Protein AF-A0A537L3A5-F1 (afdb_monomer)

Structure (mmCIF, N/CA/C/O backbone):
data_AF-A0A537L3A5-F1
#
_entry.id   AF-A0A537L3A5-F1
#
loop_
_atom_site.group_PDB
_atom_site.id
_atom_site.type_symbol
_atom_site.label_atom_id
_atom_site.label_alt_id
_atom_site.label_comp_id
_atom_site.label_asym_id
_atom_site.label_entity_id
_atom_site.label_seq_id
_atom_site.pdbx_PDB_ins_code
_atom_site.Cartn_x
_atom_site.Cartn_y
_atom_site.Cartn_z
_atom_site.occupancy
_atom_site.B_iso_or_equiv
_atom_site.auth_seq_id
_atom_site.auth_comp_id
_atom_site.auth_asym_id
_atom_site.auth_atom_id
_atom_site.pdbx_PDB_model_num
ATOM 1 N N . MET A 1 1 ? 55.744 -15.588 -64.675 1.00 42.81 1 MET A N 1
ATOM 2 C CA . MET A 1 1 ? 54.981 -14.324 -64.571 1.00 42.81 1 MET A CA 1
ATOM 3 C C . MET A 1 1 ? 53.796 -14.555 -63.637 1.00 42.81 1 MET A C 1
ATOM 5 O O . MET A 1 1 ? 52.710 -14.859 -64.099 1.00 42.81 1 MET A O 1
ATOM 9 N N . LEU A 1 2 ? 54.021 -14.533 -62.321 1.00 46.97 2 LEU A N 1
ATOM 10 C CA . LEU A 1 2 ? 53.017 -14.913 -61.315 1.00 46.97 2 LEU A CA 1
ATOM 11 C C . LEU A 1 2 ? 53.103 -13.948 -60.125 1.00 46.97 2 LEU A C 1
ATOM 13 O O . LEU A 1 2 ? 53.495 -14.319 -59.028 1.00 46.97 2 LEU A O 1
ATOM 17 N N . SER A 1 3 ? 52.861 -12.659 -60.357 1.00 48.94 3 SE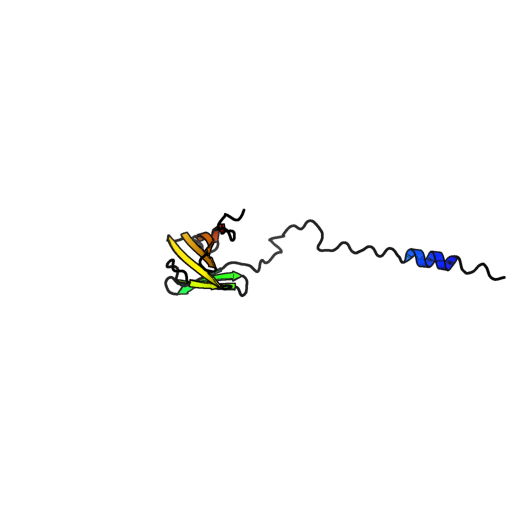R A N 1
ATOM 18 C CA . SER A 1 3 ? 53.033 -11.670 -59.282 1.00 48.94 3 SER A CA 1
ATOM 19 C C . SER A 1 3 ? 52.358 -10.327 -59.553 1.00 48.94 3 SER A C 1
ATOM 21 O O . SER A 1 3 ? 52.953 -9.298 -59.273 1.00 48.94 3 SER A O 1
ATOM 23 N N . ARG A 1 4 ? 51.137 -10.281 -60.112 1.00 55.75 4 ARG A N 1
ATOM 24 C CA . ARG A 1 4 ? 50.394 -9.000 -60.247 1.00 55.75 4 ARG A CA 1
ATOM 25 C C . ARG A 1 4 ? 48.866 -9.072 -60.094 1.00 55.75 4 ARG A C 1
ATOM 27 O O . ARG A 1 4 ? 48.186 -8.145 -60.507 1.00 55.75 4 ARG A O 1
ATOM 34 N N . ILE A 1 5 ? 48.306 -10.131 -59.499 1.00 52.88 5 ILE A N 1
ATOM 35 C CA . ILE A 1 5 ? 46.835 -10.262 -59.334 1.00 52.88 5 ILE A CA 1
ATOM 36 C C . ILE A 1 5 ? 46.391 -10.300 -57.857 1.00 52.88 5 ILE A C 1
ATOM 38 O O . ILE A 1 5 ? 45.214 -10.137 -57.562 1.00 52.88 5 ILE A O 1
ATOM 42 N N . PHE A 1 6 ? 47.311 -10.401 -56.894 1.00 47.88 6 PHE A N 1
ATOM 43 C CA . PHE A 1 6 ? 46.941 -10.515 -55.473 1.00 47.88 6 PHE A CA 1
ATOM 44 C C . PHE A 1 6 ? 46.730 -9.181 -54.733 1.00 47.88 6 PHE A C 1
ATOM 46 O O . PHE A 1 6 ? 46.250 -9.189 -53.604 1.00 47.88 6 PHE A O 1
ATOM 53 N N . GLN A 1 7 ? 47.040 -8.031 -55.340 1.00 50.28 7 GLN A N 1
ATOM 54 C CA . GLN A 1 7 ? 46.938 -6.731 -54.660 1.00 50.28 7 GLN A CA 1
ATOM 55 C C . GLN A 1 7 ? 45.552 -6.053 -54.639 1.00 50.28 7 GLN A C 1
ATOM 57 O O . GLN A 1 7 ? 45.287 -5.386 -53.641 1.00 50.28 7 GLN A O 1
ATOM 62 N N . PRO A 1 8 ? 44.630 -6.201 -55.615 1.00 48.84 8 PRO A N 1
ATOM 63 C CA . PRO A 1 8 ? 43.317 -5.567 -55.483 1.00 48.84 8 PRO A CA 1
ATOM 64 C C . PRO A 1 8 ? 42.388 -6.320 -54.513 1.00 48.84 8 PRO A C 1
ATOM 66 O O . PRO A 1 8 ? 41.486 -5.711 -53.944 1.00 48.84 8 PRO A O 1
ATOM 69 N N . LEU A 1 9 ? 42.621 -7.618 -54.265 1.00 49.62 9 LEU A N 1
ATOM 70 C CA . LEU A 1 9 ? 41.760 -8.423 -53.388 1.00 49.62 9 LEU A CA 1
ATOM 71 C C . LEU A 1 9 ? 41.961 -8.094 -51.897 1.00 49.62 9 LEU A C 1
ATOM 73 O O . LEU A 1 9 ? 41.012 -8.123 -51.119 1.00 49.62 9 LEU A O 1
ATOM 77 N N . LEU A 1 10 ? 43.181 -7.715 -51.504 1.00 48.78 10 LEU A N 1
ATOM 78 C CA . LEU A 1 10 ? 43.501 -7.381 -50.112 1.00 48.78 10 LEU A CA 1
ATOM 79 C C . LEU A 1 10 ? 42.911 -6.027 -49.678 1.00 48.78 10 LEU A C 1
ATOM 81 O O . LEU A 1 10 ? 42.598 -5.841 -48.506 1.00 48.78 10 LEU A O 1
ATOM 85 N N . VAL A 1 11 ? 42.696 -5.108 -50.627 1.00 53.22 11 VAL A N 1
ATOM 86 C CA . VAL A 1 11 ? 42.043 -3.814 -50.366 1.00 53.22 11 VAL A CA 1
ATOM 87 C C . VAL A 1 11 ? 40.519 -3.966 -50.296 1.00 53.22 11 VAL A C 1
ATOM 89 O O . VAL A 1 11 ? 39.882 -3.315 -49.473 1.00 53.22 11 VAL A O 1
ATOM 92 N N . ALA A 1 12 ? 39.929 -4.876 -51.080 1.00 50.81 12 ALA A N 1
ATOM 93 C CA . ALA A 1 12 ? 38.488 -5.137 -51.043 1.00 50.81 12 ALA A CA 1
ATOM 94 C C . ALA A 1 12 ? 38.024 -5.800 -49.728 1.00 50.81 12 ALA A C 1
ATOM 96 O O . ALA A 1 12 ? 36.933 -5.499 -49.247 1.00 50.81 12 ALA A O 1
ATOM 97 N N . CYS A 1 13 ? 38.853 -6.639 -49.094 1.00 51.16 13 CYS A N 1
ATOM 98 C CA . CYS A 1 13 ? 38.513 -7.263 -47.808 1.00 51.16 13 CYS A CA 1
ATOM 99 C C . CYS A 1 13 ? 38.641 -6.320 -46.596 1.00 51.16 13 CYS A C 1
ATOM 101 O O . CYS A 1 13 ? 38.034 -6.588 -45.562 1.00 51.16 13 CYS A O 1
ATOM 103 N N . LEU A 1 14 ? 39.385 -5.212 -46.699 1.00 48.44 14 LEU A N 1
ATOM 104 C CA . LEU A 1 14 ? 39.587 -4.294 -45.569 1.00 48.44 14 LEU A CA 1
ATOM 105 C C . LEU A 1 14 ? 38.413 -3.322 -45.343 1.00 48.44 14 LEU A C 1
ATOM 107 O O . LEU A 1 14 ? 38.322 -2.708 -44.284 1.00 48.44 14 LEU A O 1
ATOM 111 N N . VAL A 1 15 ? 37.495 -3.193 -46.308 1.00 52.00 15 VAL A N 1
ATOM 112 C CA . VAL A 1 15 ? 36.344 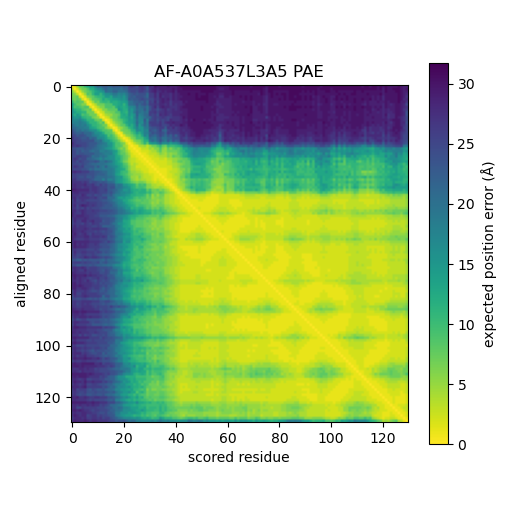-2.271 -46.222 1.00 52.00 15 VAL A CA 1
ATOM 113 C C . VAL A 1 15 ? 35.104 -2.935 -45.600 1.00 52.00 15 VAL A C 1
ATOM 115 O O . VAL A 1 15 ? 34.188 -2.245 -45.164 1.00 52.00 15 VAL A O 1
ATOM 118 N N . ALA A 1 16 ? 35.079 -4.264 -45.461 1.00 52.94 16 ALA A N 1
ATOM 119 C CA . ALA A 1 16 ? 33.942 -4.995 -44.886 1.00 52.94 16 ALA A CA 1
ATOM 120 C C . ALA A 1 16 ? 33.915 -5.027 -43.337 1.00 52.94 16 ALA A C 1
ATOM 122 O O . ALA A 1 16 ? 33.020 -5.631 -42.749 1.00 52.94 16 ALA A O 1
ATOM 123 N N . GLY A 1 17 ? 34.890 -4.407 -42.660 1.00 54.34 17 GLY A N 1
ATOM 124 C CA . GLY A 1 17 ? 35.107 -4.568 -41.215 1.00 54.34 17 GLY A CA 1
ATOM 125 C C . GLY A 1 17 ? 34.463 -3.527 -40.295 1.00 54.34 17 GLY A C 1
ATOM 126 O O . GLY A 1 17 ? 34.474 -3.719 -39.083 1.00 54.34 17 GLY A O 1
ATOM 127 N N . THR A 1 18 ? 33.887 -2.437 -40.807 1.00 55.28 18 THR A N 1
ATOM 128 C CA . THR A 1 18 ? 33.235 -1.418 -39.963 1.00 55.28 18 THR A CA 1
ATOM 129 C C . THR A 1 18 ? 31.729 -1.636 -39.901 1.00 55.28 18 THR A C 1
ATOM 131 O O . THR A 1 18 ? 30.927 -0.755 -40.208 1.00 55.28 18 THR A O 1
ATOM 134 N N . SER A 1 19 ? 31.325 -2.821 -39.441 1.00 56.03 19 SER A N 1
ATOM 135 C CA . SER A 1 19 ? 29.996 -2.959 -38.847 1.00 56.03 19 SER A CA 1
ATOM 136 C C . SER A 1 19 ? 29.989 -2.064 -37.610 1.00 56.03 19 SER A C 1
ATOM 138 O O . SER A 1 19 ? 30.495 -2.450 -36.559 1.00 56.03 19 SER A O 1
ATOM 140 N N . ARG A 1 20 ? 29.515 -0.819 -37.748 1.00 59.28 20 ARG A N 1
ATOM 141 C CA . ARG A 1 20 ? 29.219 0.027 -36.591 1.00 59.28 20 ARG A CA 1
ATOM 142 C C . ARG A 1 20 ? 28.250 -0.795 -35.753 1.00 59.28 20 ARG A C 1
ATOM 144 O O . ARG A 1 20 ? 27.180 -1.138 -36.255 1.00 59.28 20 ARG A O 1
ATOM 151 N N . ALA A 1 21 ? 28.649 -1.174 -34.539 1.00 60.66 21 ALA A N 1
ATOM 152 C CA . ALA A 1 21 ? 27.692 -1.670 -33.565 1.00 60.66 21 ALA A CA 1
ATOM 153 C C . ALA A 1 21 ? 26.553 -0.649 -33.561 1.00 60.66 21 ALA A C 1
ATOM 155 O O . ALA A 1 21 ? 26.816 0.546 -33.411 1.00 60.66 21 ALA A O 1
ATOM 156 N N . ALA A 1 22 ? 25.335 -1.087 -33.879 1.00 61.19 22 ALA A N 1
ATOM 157 C CA . ALA A 1 22 ? 24.185 -0.218 -33.735 1.00 61.19 22 ALA A CA 1
ATOM 158 C C . ALA A 1 22 ? 24.216 0.269 -32.285 1.00 61.19 22 ALA A C 1
ATOM 160 O O . ALA A 1 22 ? 24.297 -0.567 -31.383 1.00 61.19 22 ALA A O 1
ATOM 161 N N . ASP A 1 23 ? 24.253 1.588 -32.079 1.00 72.31 23 ASP A N 1
ATOM 162 C CA . ASP A 1 23 ? 24.119 2.154 -30.742 1.00 72.31 23 ASP A CA 1
ATOM 163 C C . ASP A 1 23 ? 22.868 1.512 -30.136 1.00 72.31 23 ASP A C 1
ATOM 165 O O . ASP A 1 23 ? 21.794 1.576 -30.742 1.00 72.31 23 ASP A O 1
ATOM 169 N N . ASP A 1 24 ? 23.036 0.784 -29.028 1.00 79.12 24 ASP A N 1
ATOM 170 C CA . ASP A 1 24 ? 21.947 0.033 -28.412 1.00 79.12 24 ASP A CA 1
ATOM 171 C C . ASP A 1 24 ? 20.789 1.014 -28.177 1.00 79.12 24 ASP A C 1
ATOM 173 O O . ASP A 1 24 ? 20.962 1.991 -27.439 1.00 79.12 24 ASP A O 1
ATOM 177 N N . PRO A 1 25 ? 19.616 0.798 -28.804 1.00 79.25 25 PRO A N 1
ATOM 178 C CA . PRO A 1 25 ? 18.510 1.736 -28.735 1.00 79.25 25 PRO A CA 1
ATOM 179 C C . PRO A 1 25 ? 17.893 1.821 -27.338 1.00 79.25 25 PRO A C 1
ATOM 181 O O . PRO A 1 25 ? 16.906 2.527 -27.191 1.00 79.25 25 PRO A O 1
ATOM 184 N N . PHE A 1 26 ? 18.430 1.123 -26.333 1.00 84.81 26 PHE A N 1
ATOM 185 C CA . PHE A 1 26 ? 18.083 1.252 -24.920 1.00 84.81 26 PHE A CA 1
ATOM 186 C C . PHE A 1 26 ? 19.149 2.003 -24.100 1.00 84.81 26 PHE A C 1
ATOM 188 O O . PHE A 1 26 ? 18.871 2.419 -22.972 1.00 84.81 26 PHE A O 1
ATOM 195 N N . VAL A 1 27 ? 20.337 2.265 -24.655 1.00 84.12 27 VAL A N 1
ATOM 196 C CA . VAL A 1 27 ? 21.427 2.984 -23.979 1.00 84.12 27 VAL A CA 1
ATOM 197 C C . VAL A 1 27 ? 21.331 4.484 -24.268 1.00 84.12 27 VAL A C 1
ATOM 199 O O . VAL A 1 27 ? 21.587 4.951 -25.374 1.00 84.12 27 VAL A O 1
ATOM 202 N N . GLY A 1 28 ? 20.973 5.276 -23.253 1.00 86.44 28 GLY A N 1
ATOM 203 C CA . GLY A 1 28 ? 20.883 6.729 -23.388 1.00 86.44 28 GLY A CA 1
ATOM 204 C C . GLY A 1 28 ? 20.101 7.416 -22.272 1.00 86.44 28 GLY A C 1
ATOM 205 O O . GLY A 1 28 ? 19.738 6.813 -21.263 1.00 86.44 28 GLY A O 1
ATOM 206 N N . LYS A 1 29 ? 19.842 8.716 -22.453 1.00 89.38 29 LYS A N 1
ATOM 207 C CA . LYS A 1 29 ? 18.980 9.495 -21.556 1.00 89.38 29 LYS A CA 1
ATOM 208 C C . LYS A 1 29 ? 17.536 9.394 -22.028 1.00 89.38 29 LYS A C 1
ATOM 210 O O . LYS A 1 29 ? 17.179 9.963 -23.057 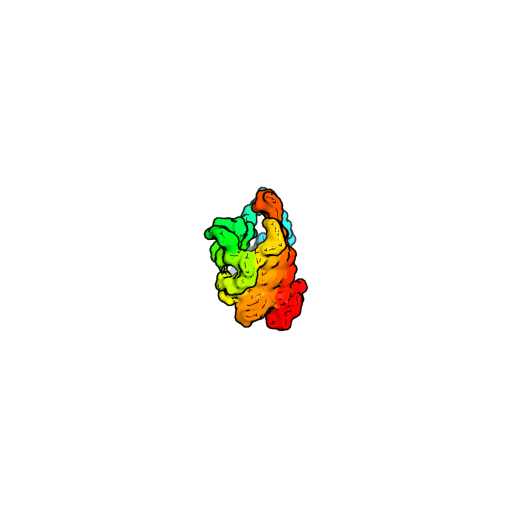1.00 89.38 29 LYS A O 1
ATOM 215 N N . TRP A 1 30 ? 16.707 8.726 -21.240 1.00 88.38 30 TRP A N 1
ATOM 216 C CA . TRP A 1 30 ? 15.278 8.591 -21.499 1.00 88.38 30 TRP A CA 1
ATOM 217 C C . TRP A 1 30 ? 14.484 9.591 -20.671 1.00 88.38 30 TRP A C 1
ATOM 219 O O . TRP A 1 30 ? 14.774 9.820 -19.498 1.00 88.38 30 TRP A O 1
ATOM 229 N N . LYS A 1 31 ? 13.455 10.176 -21.283 1.00 89.81 31 LYS A N 1
ATOM 230 C CA . LYS A 1 31 ? 12.460 10.985 -20.5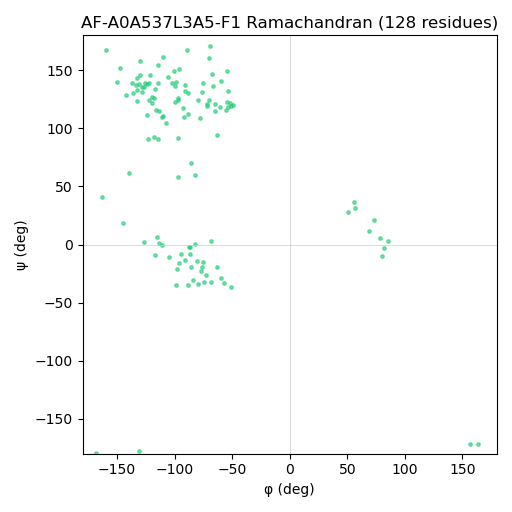83 1.00 89.81 31 LYS A CA 1
ATOM 231 C C . LYS A 1 31 ? 11.087 10.386 -20.836 1.00 89.81 31 LYS A C 1
ATOM 233 O O . LYS A 1 31 ? 10.689 10.232 -21.989 1.00 89.81 31 LYS A O 1
ATOM 238 N N . VAL A 1 32 ? 10.365 10.071 -19.762 1.00 89.69 32 VAL A N 1
ATOM 239 C CA . VAL A 1 32 ? 8.980 9.600 -19.858 1.00 89.69 32 VAL A CA 1
ATOM 240 C C . VAL A 1 32 ? 8.124 10.669 -20.540 1.00 89.69 32 VAL A C 1
ATOM 242 O O . VAL A 1 32 ? 8.303 11.867 -20.300 1.00 89.69 32 VAL A O 1
ATOM 245 N N . ASN A 1 33 ? 7.196 10.238 -21.392 1.00 92.31 33 ASN A N 1
ATOM 246 C CA . ASN A 1 33 ? 6.219 11.117 -22.020 1.00 92.31 33 ASN A CA 1
ATOM 247 C C . ASN A 1 33 ? 4.815 10.754 -21.520 1.00 92.31 33 ASN A C 1
ATOM 249 O O . ASN A 1 33 ? 4.162 9.919 -22.143 1.00 92.31 33 ASN A O 1
ATOM 253 N N . PRO A 1 34 ? 4.326 11.383 -20.434 1.00 87.62 34 PRO A N 1
ATOM 254 C CA . PRO A 1 34 ? 3.062 10.999 -19.811 1.00 87.62 34 PRO A CA 1
ATOM 255 C C . PRO A 1 34 ? 1.861 11.034 -20.760 1.00 87.62 34 PRO A C 1
ATOM 257 O O . PRO A 1 34 ? 0.984 10.192 -20.644 1.00 87.62 34 PRO A O 1
ATOM 260 N N . SER A 1 35 ? 1.828 11.948 -21.740 1.00 92.44 35 SER A N 1
ATOM 261 C CA . SER A 1 35 ? 0.710 12.037 -22.693 1.00 92.44 35 SER A CA 1
ATOM 262 C C . SER A 1 35 ? 0.715 10.937 -23.759 1.00 92.44 35 SER A C 1
ATOM 264 O O . SER A 1 35 ? -0.291 10.739 -24.435 1.00 92.44 35 SER A O 1
ATOM 266 N N . LYS A 1 36 ? 1.838 10.225 -23.919 1.00 92.06 36 LYS A N 1
ATOM 267 C CA . LYS A 1 36 ? 1.988 9.072 -24.823 1.00 92.06 36 LYS A CA 1
ATOM 268 C C . LYS A 1 36 ? 2.224 7.755 -24.080 1.00 92.06 36 LYS A C 1
ATOM 270 O O . LYS A 1 36 ? 2.404 6.722 -24.719 1.00 92.06 36 LYS A O 1
ATOM 275 N N . SER A 1 37 ? 2.244 7.789 -22.753 1.00 88.00 37 SER A N 1
ATOM 276 C CA . SER A 1 37 ? 2.405 6.624 -21.893 1.00 88.00 37 SER A CA 1
ATOM 277 C C . SER A 1 37 ? 1.050 6.220 -21.325 1.00 88.00 37 SER A C 1
ATOM 279 O O . SER A 1 37 ? 0.272 7.067 -20.903 1.00 88.00 37 SER A O 1
ATOM 281 N N . ASN A 1 38 ? 0.784 4.917 -21.274 1.00 84.12 38 ASN A N 1
ATOM 282 C CA . ASN A 1 38 ? -0.347 4.367 -20.536 1.00 84.12 38 ASN A CA 1
ATOM 283 C C . ASN A 1 38 ? 0.194 3.448 -19.431 1.00 84.12 38 ASN A C 1
ATOM 285 O O . ASN A 1 38 ? 0.493 2.287 -19.720 1.00 84.12 38 ASN A O 1
ATOM 289 N N . PRO A 1 39 ? 0.411 3.955 -18.204 1.00 79.12 39 PRO A N 1
ATOM 290 C CA . PRO A 1 39 ? 0.913 3.132 -17.115 1.00 79.12 39 PRO A CA 1
ATOM 291 C C . PRO A 1 39 ? -0.119 2.055 -16.764 1.00 79.12 39 PRO A C 1
ATOM 293 O O . PRO A 1 39 ? -1.264 2.358 -16.419 1.00 79.12 39 PRO A O 1
ATOM 296 N N . THR A 1 40 ? 0.293 0.793 -16.868 1.00 78.56 40 THR A N 1
ATOM 297 C CA . THR A 1 40 ? -0.537 -0.375 -16.538 1.00 78.56 40 THR A CA 1
ATOM 298 C C . THR A 1 40 ? -0.487 -0.740 -15.056 1.00 78.56 40 THR A C 1
ATOM 300 O O . THR A 1 40 ? -1.398 -1.407 -14.571 1.00 78.56 40 THR A O 1
ATOM 303 N N . ASP A 1 41 ? 0.533 -0.270 -14.336 1.00 75.62 41 ASP A N 1
ATOM 304 C CA . ASP A 1 41 ? 0.676 -0.422 -12.885 1.00 75.62 41 ASP A CA 1
ATOM 305 C C . ASP A 1 41 ? -0.067 0.701 -12.162 1.00 75.62 41 ASP A C 1
ATOM 307 O O . ASP A 1 41 ? 0.521 1.634 -11.617 1.00 75.62 41 ASP A O 1
ATOM 311 N N . GLN A 1 42 ? -1.396 0.643 -12.223 1.00 81.12 42 GLN A N 1
ATOM 312 C CA . GLN A 1 42 ? -2.258 1.529 -11.447 1.00 81.12 42 GLN A CA 1
ATOM 313 C C . GLN A 1 42 ? -2.764 0.798 -10.216 1.00 81.12 42 GLN A C 1
ATOM 315 O O . GLN A 1 42 ? -3.446 -0.226 -10.331 1.00 81.12 42 GLN A O 1
ATOM 320 N N . MET A 1 43 ? -2.473 1.373 -9.052 1.00 88.81 43 MET A N 1
ATOM 321 C CA . MET A 1 43 ? -3.067 0.920 -7.810 1.00 88.81 43 MET A CA 1
ATOM 322 C C . MET A 1 43 ? -4.572 1.207 -7.816 1.00 88.81 43 MET A C 1
ATOM 324 O O . MET A 1 43 ? -5.004 2.291 -8.214 1.00 88.81 43 MET A O 1
ATOM 328 N N . LYS A 1 44 ? -5.375 0.244 -7.365 1.00 90.62 44 LYS A N 1
ATOM 329 C CA . LYS A 1 44 ? -6.827 0.379 -7.223 1.00 90.62 44 LYS A CA 1
ATOM 330 C C . LYS A 1 44 ? -7.274 -0.067 -5.845 1.00 90.62 44 LYS A C 1
ATOM 332 O O . LYS A 1 44 ? -6.689 -0.979 -5.265 1.00 90.62 44 LYS A O 1
ATOM 337 N N . VAL A 1 45 ? -8.305 0.606 -5.348 1.00 92.19 45 VAL A N 1
ATOM 338 C CA . VAL A 1 45 ? -8.986 0.280 -4.098 1.00 92.19 45 VAL A CA 1
ATOM 339 C C . VAL A 1 45 ? -10.457 0.085 -4.425 1.00 92.19 45 VAL A C 1
ATOM 341 O O . VAL A 1 45 ? -11.156 1.033 -4.781 1.00 92.19 45 VAL A O 1
ATOM 344 N N . GLU A 1 46 ? -10.931 -1.148 -4.316 1.00 93.50 46 GLU A N 1
ATOM 345 C CA . GLU A 1 46 ? -12.304 -1.526 -4.621 1.00 93.50 46 GLU A CA 1
ATOM 346 C C . GLU A 1 46 ? -13.038 -2.000 -3.364 1.00 93.50 46 GLU A C 1
ATOM 348 O O . GLU A 1 46 ? -12.502 -2.747 -2.544 1.00 93.50 46 GLU A O 1
ATOM 353 N N . VAL A 1 47 ? -14.300 -1.595 -3.209 1.00 94.00 47 VAL A N 1
ATOM 354 C CA . VAL A 1 47 ? -15.157 -2.092 -2.125 1.00 94.00 47 VAL A CA 1
ATOM 355 C C . VAL A 1 47 ? -15.533 -3.546 -2.417 1.00 94.00 47 VAL A C 1
ATOM 357 O O . VAL A 1 47 ? -16.169 -3.839 -3.426 1.00 94.00 47 VAL A O 1
ATOM 360 N N . ALA A 1 48 ? -15.174 -4.454 -1.510 1.00 96.88 48 ALA A N 1
ATOM 361 C CA . ALA A 1 48 ? -15.448 -5.891 -1.610 1.00 96.88 48 ALA A CA 1
ATOM 362 C C . ALA A 1 48 ? -16.476 -6.383 -0.570 1.00 96.88 48 ALA A C 1
ATOM 364 O O . ALA A 1 48 ? -16.800 -7.572 -0.514 1.00 96.88 48 ALA A O 1
ATOM 365 N N . GLY A 1 49 ? -16.980 -5.488 0.282 1.00 95.38 49 GLY A N 1
ATOM 366 C CA . GLY A 1 49 ? -17.997 -5.759 1.295 1.00 95.38 49 GLY A CA 1
ATOM 367 C C . GLY A 1 49 ? -17.944 -4.750 2.441 1.00 95.38 49 GLY A C 1
ATOM 368 O O . GLY A 1 49 ? -17.204 -3.768 2.388 1.00 95.38 49 GLY A O 1
ATOM 369 N N . ALA A 1 50 ? -18.712 -5.006 3.501 1.00 94.44 50 ALA A N 1
ATOM 370 C CA . ALA A 1 50 ? -18.697 -4.168 4.697 1.00 94.44 50 ALA A CA 1
ATOM 371 C C . ALA A 1 50 ? -17.293 -4.149 5.327 1.00 94.44 50 ALA A C 1
ATOM 373 O O . ALA A 1 50 ? -16.775 -5.191 5.727 1.00 94.44 50 ALA A O 1
ATOM 374 N N . ASN A 1 51 ? -16.684 -2.960 5.385 1.00 94.31 51 ASN A N 1
ATOM 375 C CA . ASN A 1 51 ? -15.316 -2.737 5.863 1.00 94.31 51 ASN A CA 1
ATOM 376 C C . ASN A 1 51 ? -14.258 -3.656 5.214 1.00 94.31 51 ASN A C 1
ATOM 378 O O . ASN A 1 51 ? -13.252 -3.992 5.839 1.00 94.31 51 ASN A O 1
ATOM 382 N N . ARG A 1 52 ? -14.499 -4.111 3.980 1.00 97.31 52 ARG A N 1
ATOM 383 C CA . ARG A 1 52 ? -13.633 -5.047 3.263 1.00 97.31 52 ARG A CA 1
ATOM 384 C C . ARG A 1 52 ? -13.317 -4.492 1.886 1.00 97.31 52 ARG A C 1
ATOM 386 O O . ARG A 1 52 ? -14.226 -4.116 1.148 1.00 97.31 52 ARG A O 1
ATOM 393 N N . TYR A 1 53 ? -12.038 -4.494 1.540 1.00 95.94 53 TYR A N 1
ATOM 394 C CA . TYR A 1 53 ? -11.529 -3.854 0.335 1.00 95.94 53 TYR A CA 1
ATOM 395 C C . TYR A 1 53 ? -10.594 -4.791 -0.414 1.00 95.94 53 TYR A C 1
ATOM 397 O O . TYR A 1 53 ? -9.837 -5.543 0.204 1.00 95.94 53 TYR A O 1
ATOM 405 N N . THR A 1 54 ? -10.651 -4.737 -1.737 1.00 97.25 54 THR A N 1
ATOM 406 C CA . THR A 1 54 ? -9.638 -5.319 -2.611 1.00 97.25 54 THR A CA 1
ATOM 407 C C . THR A 1 54 ? -8.683 -4.209 -3.017 1.00 97.25 54 THR A C 1
ATOM 409 O O . THR A 1 54 ? -9.117 -3.158 -3.474 1.00 97.25 54 THR A O 1
ATOM 412 N N . ILE A 1 55 ? -7.391 -4.428 -2.799 1.00 95.69 55 ILE A N 1
ATOM 413 C CA . ILE A 1 55 ? -6.319 -3.522 -3.185 1.00 95.69 55 ILE A CA 1
ATOM 414 C C . ILE A 1 55 ? -5.540 -4.188 -4.307 1.00 95.69 55 ILE A C 1
ATOM 416 O O . ILE A 1 55 ? -4.835 -5.168 -4.067 1.00 95.69 55 ILE A O 1
ATOM 420 N N . THR A 1 56 ? -5.660 -3.669 -5.522 1.00 94.75 56 THR A N 1
ATOM 421 C CA . THR A 1 56 ? -4.851 -4.116 -6.660 1.00 94.75 56 THR A CA 1
ATOM 422 C C . THR A 1 56 ? -3.620 -3.229 -6.747 1.00 94.75 56 THR A C 1
ATOM 424 O O . THR A 1 56 ? -3.765 -2.035 -6.955 1.00 94.75 56 THR A O 1
ATOM 427 N N . PHE A 1 57 ? -2.417 -3.780 -6.595 1.00 91.06 57 PHE A N 1
ATOM 428 C CA . PHE A 1 57 ? -1.159 -3.023 -6.691 1.00 91.06 57 PHE A CA 1
ATOM 429 C C . PHE A 1 57 ? -0.630 -2.961 -8.129 1.00 91.06 57 PHE A C 1
ATOM 431 O O . PHE A 1 57 ? -0.043 -1.967 -8.537 1.00 91.06 57 PHE A O 1
ATOM 438 N N . ALA A 1 58 ? -0.845 -4.039 -8.884 1.00 91.00 58 ALA A N 1
ATOM 439 C CA . ALA A 1 58 ? -0.435 -4.211 -10.275 1.00 91.00 58 ALA A CA 1
ATOM 440 C C . ALA A 1 58 ? -1.285 -5.327 -10.919 1.00 91.00 58 ALA A C 1
ATOM 442 O O . ALA A 1 58 ? -1.956 -6.079 -10.196 1.00 91.00 58 ALA A O 1
ATOM 443 N N . PRO A 1 59 ? -1.270 -5.498 -12.254 1.00 89.25 59 PRO A N 1
ATOM 444 C CA . PRO A 1 59 ? -1.951 -6.612 -12.908 1.00 89.25 59 PRO A CA 1
ATOM 445 C C . PRO A 1 59 ? -1.556 -7.969 -12.298 1.00 89.25 59 PRO A C 1
ATOM 447 O O . PRO A 1 59 ? -0.384 -8.335 -12.256 1.00 89.25 59 PRO A O 1
ATOM 450 N N . GLY A 1 60 ? -2.544 -8.719 -11.802 1.00 90.31 60 GLY A N 1
ATOM 451 C CA . GLY A 1 60 ? -2.328 -10.019 -11.150 1.00 90.31 60 GLY A CA 1
ATOM 452 C C . GLY A 1 60 ? -1.821 -9.956 -9.701 1.00 90.31 60 GLY A C 1
ATOM 453 O O . GLY A 1 60 ? -1.538 -11.000 -9.118 1.00 90.31 60 GLY A O 1
ATOM 454 N N . ALA A 1 61 ? -1.723 -8.766 -9.105 1.00 94.00 61 ALA A N 1
ATOM 455 C CA . ALA A 1 61 ? -1.270 -8.556 -7.734 1.00 94.00 61 ALA A CA 1
ATOM 456 C C . ALA A 1 61 ? -2.343 -7.811 -6.930 1.00 94.00 61 ALA A C 1
ATOM 458 O O . ALA A 1 61 ? -2.345 -6.581 -6.886 1.00 94.00 61 ALA A O 1
ATOM 459 N N . ALA A 1 62 ? -3.240 -8.560 -6.280 1.00 96.12 62 ALA A N 1
ATOM 460 C CA . ALA A 1 62 ? -4.284 -7.994 -5.431 1.00 96.12 62 ALA A CA 1
ATOM 461 C C . ALA A 1 62 ? -4.372 -8.668 -4.056 1.00 96.12 62 ALA A C 1
ATOM 463 O O . ALA A 1 62 ? -4.332 -9.894 -3.958 1.00 96.12 62 ALA A O 1
ATOM 464 N N . ASP A 1 63 ? -4.551 -7.858 -3.014 1.00 97.56 63 ASP A N 1
ATOM 465 C CA . ASP A 1 63 ? -4.904 -8.301 -1.664 1.00 97.56 63 ASP A CA 1
ATOM 466 C C . ASP A 1 63 ? -6.373 -7.985 -1.385 1.00 97.56 63 ASP A C 1
ATOM 468 O O . ASP A 1 63 ? -6.882 -6.958 -1.817 1.00 97.56 63 ASP A O 1
ATOM 472 N N . THR A 1 64 ? -7.078 -8.847 -0.653 1.00 97.94 64 THR A N 1
ATOM 473 C CA . THR A 1 64 ? -8.419 -8.530 -0.135 1.00 97.94 64 THR A CA 1
ATOM 474 C C . THR A 1 64 ? -8.394 -8.599 1.378 1.00 97.94 64 THR A C 1
ATOM 476 O O . THR A 1 64 ? -8.077 -9.643 1.939 1.00 97.94 64 THR A O 1
ATOM 479 N N . VAL A 1 65 ? -8.738 -7.492 2.029 1.00 97.94 65 VAL A N 1
ATOM 480 C CA . VAL A 1 65 ? -8.499 -7.282 3.458 1.00 97.94 65 VAL A CA 1
ATOM 481 C C . VAL A 1 65 ? -9.717 -6.648 4.121 1.00 97.94 65 VAL A C 1
ATOM 483 O O . VAL A 1 65 ? -10.362 -5.758 3.562 1.00 97.94 65 VAL A O 1
ATOM 486 N N . VAL A 1 66 ? -10.049 -7.109 5.323 1.00 98.19 66 VAL A N 1
ATOM 487 C CA . VAL A 1 66 ? -10.953 -6.392 6.229 1.00 98.19 66 VAL A CA 1
ATOM 488 C C . VAL A 1 66 ? -10.155 -5.286 6.913 1.00 98.19 66 VAL A C 1
ATOM 490 O O . VAL A 1 66 ? -9.145 -5.572 7.551 1.00 98.19 66 VAL A O 1
ATOM 493 N N . ALA A 1 67 ? -10.593 -4.034 6.812 1.00 97.25 67 ALA A N 1
ATOM 494 C CA . ALA A 1 67 ? -9.861 -2.883 7.334 1.00 97.25 67 ALA A CA 1
ATOM 495 C C . ALA A 1 67 ? -10.094 -2.679 8.848 1.00 97.25 67 ALA A C 1
ATOM 497 O O . ALA A 1 67 ? -10.646 -1.672 9.292 1.00 97.25 67 ALA A O 1
ATOM 498 N N . ASN A 1 68 ? -9.744 -3.687 9.649 1.00 97.00 68 ASN A N 1
ATOM 499 C CA . ASN A 1 68 ? -9.913 -3.717 11.108 1.00 97.00 68 ASN A CA 1
ATOM 500 C C . ASN A 1 68 ? -8.581 -3.755 11.884 1.00 97.00 68 ASN A C 1
ATOM 502 O O . ASN A 1 68 ? -8.589 -3.963 13.095 1.00 97.00 68 ASN A O 1
ATOM 506 N N . GLY A 1 69 ? -7.448 -3.618 11.194 1.00 97.81 69 GLY A N 1
ATOM 507 C CA . GLY A 1 69 ? -6.108 -3.642 11.779 1.00 97.81 69 GLY A CA 1
ATOM 508 C C . GLY A 1 69 ? -5.522 -5.030 12.048 1.00 97.81 69 GLY A C 1
ATOM 509 O O . GLY A 1 69 ? -4.362 -5.124 12.454 1.00 97.81 69 GLY A O 1
ATOM 510 N N . SER A 1 70 ? -6.263 -6.112 11.798 1.00 97.94 70 SER A N 1
ATOM 511 C CA . SER A 1 70 ? -5.729 -7.471 11.945 1.00 97.94 70 SER A CA 1
ATOM 512 C C . SER A 1 70 ? -4.797 -7.854 10.792 1.00 97.94 70 SER A C 1
ATOM 514 O O . SER A 1 70 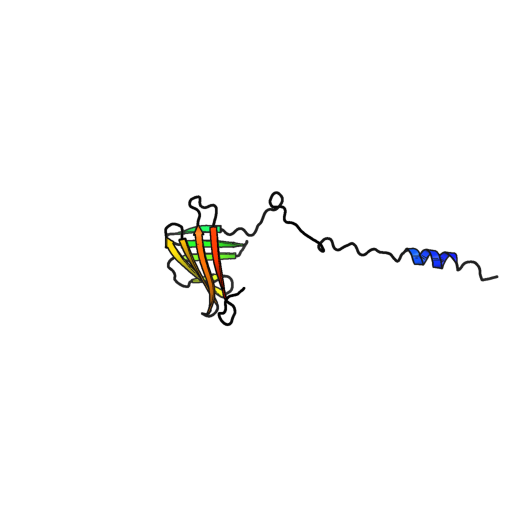? -5.084 -7.571 9.627 1.00 97.94 70 SER A O 1
ATOM 516 N N . ASP A 1 71 ? -3.693 -8.532 11.122 1.00 98.06 71 ASP A N 1
ATOM 517 C CA . ASP A 1 71 ? -2.795 -9.139 10.136 1.00 98.06 71 ASP A CA 1
ATOM 518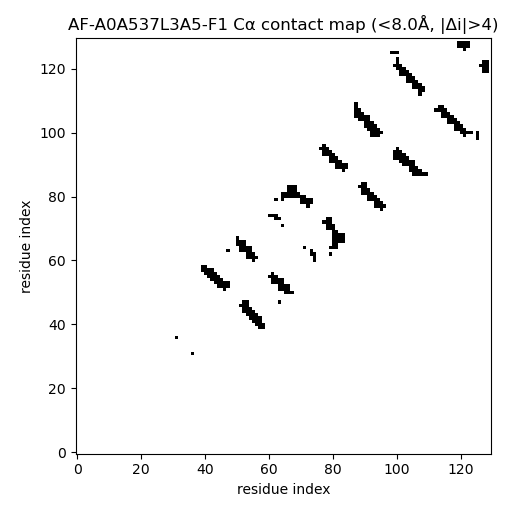 C C . ASP A 1 71 ? -3.535 -10.258 9.385 1.00 98.06 71 ASP A C 1
ATOM 520 O O . ASP A 1 71 ? -3.898 -11.279 9.971 1.00 98.06 71 ASP A O 1
ATOM 524 N N . GLN A 1 72 ? -3.753 -10.075 8.082 1.00 98.31 72 GLN A N 1
ATOM 525 C CA . GLN A 1 72 ? -4.424 -11.046 7.211 1.00 98.31 72 GLN A CA 1
ATOM 526 C C . GLN A 1 72 ? -3.452 -11.586 6.158 1.00 98.31 72 GLN A C 1
ATOM 528 O O . GLN A 1 72 ? -2.484 -10.899 5.827 1.00 98.31 72 GLN A O 1
ATOM 533 N N . PRO A 1 73 ? -3.660 -12.803 5.620 1.00 97.81 73 PRO A N 1
ATOM 534 C CA . PRO A 1 73 ? -2.844 -13.311 4.523 1.00 97.81 73 PRO A CA 1
ATOM 535 C C . PRO A 1 73 ? -2.820 -12.326 3.353 1.00 97.81 73 PRO A C 1
ATOM 537 O O . PRO A 1 73 ? -3.869 -11.849 2.926 1.00 97.81 73 PRO A O 1
ATOM 540 N N . GLY A 1 74 ? -1.627 -12.045 2.839 1.00 96.69 74 GLY A N 1
ATOM 541 C CA . GLY A 1 74 ? -1.437 -11.197 1.672 1.00 96.69 74 GLY A CA 1
ATOM 542 C C . GLY A 1 74 ? -0.515 -11.820 0.627 1.00 96.69 74 GLY A C 1
ATOM 543 O O . GLY A 1 74 ? -0.019 -12.942 0.776 1.00 96.69 74 GLY A O 1
ATOM 544 N N . LEU A 1 75 ? -0.257 -11.072 -0.443 1.00 96.62 75 LEU A N 1
ATOM 545 C CA . LEU A 1 75 ? 0.578 -11.507 -1.562 1.00 96.62 75 LEU A CA 1
ATOM 546 C C . LEU A 1 75 ? 1.970 -11.985 -1.123 1.00 96.62 75 LEU A C 1
ATOM 548 O O . LEU A 1 75 ? 2.572 -11.466 -0.187 1.00 96.62 75 LEU A O 1
ATOM 552 N N . ARG A 1 76 ? 2.535 -12.942 -1.870 1.00 94.12 76 ARG A N 1
ATOM 553 C CA . ARG A 1 76 ? 3.951 -13.361 -1.761 1.00 94.12 76 ARG A CA 1
ATOM 554 C C . ARG A 1 76 ? 4.369 -13.826 -0.352 1.00 94.12 76 ARG A C 1
ATOM 556 O O . ARG A 1 76 ? 5.529 -13.676 0.043 1.00 94.12 76 ARG A O 1
ATOM 563 N N . GLY A 1 77 ? 3.428 -14.413 0.391 1.00 96.00 77 GLY A N 1
ATOM 564 C CA . GLY A 1 77 ? 3.661 -14.952 1.733 1.00 96.00 77 GLY A CA 1
ATOM 565 C C . GLY A 1 77 ? 3.825 -13.881 2.815 1.00 96.00 77 GLY A C 1
ATOM 566 O O . GLY A 1 77 ? 4.441 -14.153 3.845 1.00 96.00 77 GLY A O 1
ATOM 567 N N . THR A 1 78 ? 3.333 -12.663 2.578 1.00 97.88 78 THR A N 1
ATOM 568 C CA . THR A 1 78 ? 3.266 -11.607 3.598 1.00 97.88 78 THR A CA 1
ATOM 569 C C . THR A 1 78 ? 1.954 -11.672 4.373 1.00 97.88 78 THR A C 1
ATOM 571 O O . THR A 1 78 ? 0.998 -12.305 3.927 1.00 97.88 78 THR A O 1
ATOM 574 N N . THR A 1 79 ? 1.874 -10.951 5.487 1.00 98.44 79 THR A N 1
ATOM 575 C CA . THR A 1 7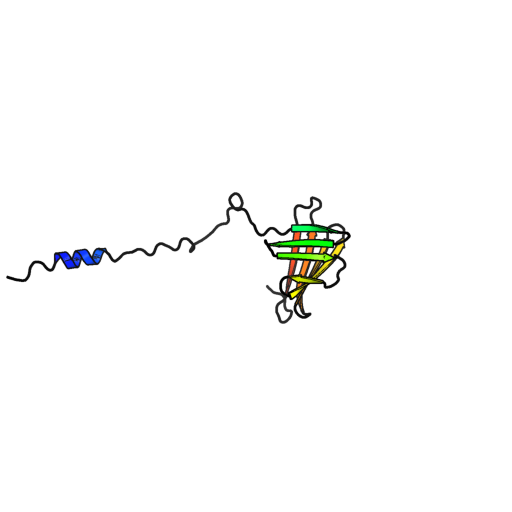9 ? 0.597 -10.471 6.017 1.00 98.44 79 THR A CA 1
ATOM 576 C C . THR A 1 79 ? 0.396 -9.011 5.644 1.00 98.44 79 THR A C 1
ATOM 578 O O . THR A 1 79 ? 1.362 -8.256 5.501 1.00 98.44 79 THR A O 1
ATOM 581 N N . PHE A 1 80 ? -0.861 -8.623 5.480 1.00 98.44 80 PHE A N 1
ATOM 582 C CA . PHE A 1 80 ? -1.276 -7.276 5.139 1.00 98.44 80 PHE A CA 1
ATOM 583 C C . PHE A 1 80 ? -2.410 -6.849 6.069 1.00 98.44 80 PHE A C 1
ATOM 585 O O . PHE A 1 80 ? -3.340 -7.617 6.320 1.00 98.44 80 PHE A O 1
ATOM 592 N N . SER A 1 81 ? -2.305 -5.642 6.611 1.00 98.38 81 SER A N 1
ATOM 593 C CA . SER A 1 81 ? -3.266 -5.070 7.547 1.00 98.38 81 SER A CA 1
ATOM 594 C C . SER A 1 81 ? -3.586 -3.640 7.139 1.00 98.38 81 SER A C 1
ATOM 596 O O . SER A 1 81 ? -2.687 -2.877 6.780 1.00 98.38 81 SER A O 1
ATOM 598 N N . ILE A 1 82 ? -4.871 -3.295 7.210 1.00 98.12 82 ILE A N 1
ATOM 599 C CA . ILE A 1 82 ? -5.376 -1.935 7.040 1.00 98.12 82 ILE A CA 1
ATOM 600 C C . ILE A 1 82 ? -6.238 -1.588 8.253 1.00 98.12 82 ILE A C 1
ATOM 602 O O . ILE A 1 82 ? -7.093 -2.378 8.654 1.00 98.12 82 ILE A O 1
ATOM 606 N N . THR A 1 83 ? -6.063 -0.386 8.791 1.00 98.00 83 THR A N 1
ATOM 607 C CA . THR A 1 83 ? -6.943 0.227 9.791 1.00 98.00 83 THR A CA 1
ATOM 608 C C . THR A 1 83 ? -7.507 1.519 9.219 1.00 98.00 83 THR A C 1
ATOM 610 O O . THR A 1 83 ? -6.744 2.381 8.791 1.00 98.00 83 THR A O 1
ATOM 613 N N . VAL A 1 84 ? -8.830 1.690 9.237 1.00 94.81 84 VAL A N 1
ATOM 614 C CA . VAL A 1 84 ? -9.454 2.987 8.931 1.00 94.81 84 VAL A CA 1
ATOM 615 C C . VAL A 1 84 ? -9.323 3.889 10.162 1.00 94.81 84 VAL A C 1
ATOM 617 O O . VAL A 1 84 ? -9.972 3.643 11.175 1.00 94.81 84 VAL A O 1
ATOM 620 N N . GLU A 1 85 ? -8.476 4.916 10.093 1.00 95.00 85 GLU A N 1
ATOM 621 C CA . GLU A 1 85 ? -8.232 5.867 11.194 1.00 95.00 85 GLU A CA 1
ATOM 622 C C . GLU A 1 85 ? -9.079 7.147 11.073 1.00 95.00 85 GLU A C 1
ATOM 624 O O . GLU A 1 85 ? -9.256 7.889 12.037 1.00 95.00 85 GLU A O 1
ATOM 629 N N . GLY A 1 86 ? -9.653 7.398 9.897 1.00 92.00 86 GLY A N 1
ATOM 630 C CA . GLY A 1 86 ? -10.611 8.469 9.643 1.00 92.00 86 GLY A CA 1
ATOM 631 C C . GLY A 1 86 ? -11.287 8.299 8.280 1.00 92.00 86 GLY A C 1
ATOM 632 O O . GLY A 1 86 ? -10.950 7.362 7.558 1.00 92.00 86 GLY A O 1
ATOM 633 N N . PRO A 1 87 ? -12.200 9.211 7.884 1.00 88.38 87 PRO A N 1
ATOM 634 C CA . PRO A 1 87 ? -12.977 9.082 6.645 1.00 88.38 87 PRO A CA 1
ATOM 635 C C . PRO A 1 87 ? -12.121 8.800 5.404 1.00 88.38 87 PRO A C 1
ATOM 637 O O . PRO A 1 87 ? -12.509 8.005 4.556 1.00 88.38 87 PRO A O 1
ATOM 640 N N . ASN A 1 88 ? -10.929 9.400 5.361 1.00 92.19 88 ASN A N 1
ATOM 641 C CA . ASN A 1 88 ? -10.000 9.331 4.239 1.00 92.19 88 ASN A CA 1
ATOM 642 C C . ASN A 1 88 ? -8.586 8.878 4.642 1.00 92.19 88 ASN A C 1
ATOM 644 O O . ASN A 1 88 ? -7.703 8.869 3.793 1.00 92.19 88 ASN A O 1
ATOM 648 N N . ASN A 1 89 ? -8.348 8.553 5.917 1.00 96.06 89 ASN A N 1
ATOM 649 C CA . ASN A 1 89 ? -7.007 8.282 6.447 1.00 96.06 89 ASN A CA 1
ATOM 650 C C . ASN A 1 89 ? -6.918 6.843 6.922 1.00 96.06 89 ASN A C 1
ATOM 652 O O . ASN A 1 89 ? -7.657 6.443 7.827 1.00 96.06 89 ASN A O 1
ATOM 656 N N . TRP A 1 90 ? -6.068 6.055 6.278 1.00 97.19 90 TRP A N 1
ATOM 657 C CA . TRP A 1 90 ? -5.915 4.637 6.563 1.00 97.19 90 TRP A CA 1
ATOM 658 C C . TRP A 1 90 ? -4.471 4.349 6.944 1.00 97.19 90 TRP A C 1
ATOM 660 O O . TRP A 1 90 ? -3.544 4.842 6.309 1.00 97.19 90 TRP A O 1
ATOM 670 N N . LYS A 1 91 ? -4.280 3.503 7.947 1.00 98.25 91 LYS A N 1
ATOM 671 C CA . LYS A 1 91 ? -2.968 2.991 8.320 1.00 98.25 91 LYS A CA 1
ATOM 672 C C . LYS A 1 91 ? -2.776 1.605 7.745 1.00 98.25 91 LYS A C 1
ATOM 674 O O . LYS A 1 91 ? -3.672 0.770 7.834 1.00 98.25 91 LYS A O 1
ATOM 679 N N . VAL A 1 92 ? -1.601 1.358 7.190 1.00 98.25 92 VAL A N 1
ATOM 680 C CA . VAL A 1 92 ? -1.254 0.120 6.501 1.00 98.25 92 VAL A CA 1
ATOM 681 C C . VAL A 1 92 ? 0.010 -0.467 7.099 1.00 98.25 92 VAL A C 1
ATOM 683 O O . VAL A 1 92 ? 0.960 0.251 7.411 1.00 98.25 92 VAL A O 1
ATOM 686 N N . ILE A 1 93 ? 0.024 -1.787 7.267 1.00 98.38 93 ILE A N 1
ATOM 687 C CA . ILE A 1 93 ? 1.196 -2.534 7.720 1.00 98.38 93 ILE A CA 1
ATOM 688 C C . ILE A 1 93 ? 1.335 -3.788 6.859 1.00 98.38 93 ILE A C 1
ATOM 690 O O . ILE A 1 93 ? 0.378 -4.548 6.697 1.00 98.38 93 ILE A O 1
ATOM 694 N N . ARG A 1 94 ? 2.541 -4.033 6.338 1.00 98.31 94 ARG A N 1
ATOM 695 C CA . ARG A 1 94 ? 2.904 -5.298 5.688 1.00 98.31 94 ARG A CA 1
ATOM 696 C C . ARG A 1 94 ? 4.015 -5.977 6.474 1.00 98.31 94 ARG A C 1
ATOM 698 O O . ARG A 1 94 ? 5.005 -5.339 6.832 1.00 98.31 94 ARG A O 1
ATOM 705 N N . LYS A 1 95 ? 3.869 -7.279 6.723 1.00 98.12 95 LYS A N 1
ATOM 706 C CA . LYS A 1 95 ? 4.861 -8.080 7.455 1.00 98.12 95 LYS A CA 1
ATOM 707 C C . LYS A 1 95 ? 5.210 -9.359 6.713 1.00 98.12 95 LYS A C 1
ATOM 709 O O . LYS A 1 95 ? 4.413 -9.868 5.934 1.00 98.12 95 LYS A O 1
ATOM 714 N N . LYS A 1 96 ? 6.374 -9.937 6.994 1.00 97.12 96 LYS A N 1
ATOM 715 C CA . LYS A 1 96 ? 6.750 -11.276 6.519 1.00 97.12 96 LYS A CA 1
ATOM 716 C C . LYS A 1 96 ? 7.523 -12.015 7.596 1.00 97.12 96 LYS A C 1
ATOM 718 O O . LYS A 1 96 ? 8.478 -11.483 8.153 1.00 97.12 96 LYS A O 1
ATOM 723 N N . GLY A 1 97 ? 7.089 -13.236 7.911 1.00 93.69 97 GLY A N 1
ATOM 724 C CA . GLY A 1 97 ? 7.684 -14.012 9.005 1.00 93.69 97 GLY A CA 1
ATOM 725 C C . GLY A 1 97 ? 7.664 -13.263 10.345 1.00 93.69 97 GLY A C 1
ATOM 726 O O . GLY A 1 97 ? 8.638 -13.316 11.083 1.00 93.69 97 GLY A O 1
ATOM 727 N N . GLY A 1 98 ? 6.602 -12.495 10.618 1.00 91.62 98 GLY A N 1
ATOM 728 C CA . GLY A 1 98 ? 6.450 -11.695 11.841 1.00 91.62 98 GLY A CA 1
ATOM 729 C C . GLY A 1 98 ? 7.191 -10.351 11.860 1.00 91.62 98 GLY A C 1
ATOM 730 O O . GLY A 1 98 ? 6.916 -9.537 12.738 1.00 91.62 98 GLY A O 1
ATOM 731 N N . ARG A 1 99 ? 8.074 -10.074 10.891 1.00 95.44 99 ARG A N 1
ATOM 732 C CA . ARG A 1 99 ? 8.820 -8.808 10.793 1.00 95.44 99 ARG A CA 1
ATOM 733 C C . ARG A 1 99 ? 8.069 -7.785 9.953 1.00 95.44 99 ARG A C 1
ATOM 735 O O . ARG A 1 99 ? 7.554 -8.138 8.894 1.00 95.44 99 ARG A O 1
ATOM 742 N N . THR A 1 100 ? 8.030 -6.535 10.402 1.00 97.38 100 THR A N 1
ATOM 743 C CA . THR A 1 100 ? 7.468 -5.421 9.627 1.00 97.38 100 THR A CA 1
ATOM 744 C C . THR A 1 100 ? 8.378 -5.102 8.451 1.00 97.38 100 THR A C 1
ATOM 746 O O . THR A 1 100 ? 9.557 -4.855 8.649 1.00 97.38 100 THR A O 1
ATOM 749 N N . LEU A 1 101 ? 7.815 -5.120 7.244 1.00 97.62 101 LEU A N 1
ATOM 750 C CA . LEU A 1 101 ? 8.501 -4.720 6.015 1.00 97.62 101 LEU A CA 1
ATOM 751 C C . LEU A 1 101 ? 8.150 -3.289 5.625 1.00 97.62 101 LEU A C 1
ATOM 753 O O . LEU A 1 101 ? 8.978 -2.572 5.083 1.00 97.62 101 LEU A O 1
ATOM 757 N N . LEU A 1 102 ? 6.904 -2.890 5.883 1.00 97.44 102 LEU A N 1
ATOM 758 C CA . LEU A 1 102 ? 6.391 -1.585 5.504 1.00 97.44 102 LEU A CA 1
ATOM 759 C C . LEU A 1 102 ? 5.329 -1.130 6.499 1.00 97.44 102 LEU A C 1
ATOM 761 O O . LEU A 1 102 ? 4.476 -1.919 6.922 1.00 97.44 102 LEU A O 1
ATOM 765 N N . THR A 1 103 ? 5.361 0.158 6.821 1.00 98.25 103 THR A N 1
ATOM 766 C CA . THR A 1 103 ? 4.216 0.881 7.382 1.00 98.25 103 THR A CA 1
ATOM 767 C C . THR A 1 103 ? 3.863 2.036 6.464 1.00 98.25 103 THR A C 1
ATOM 769 O O . THR A 1 103 ? 4.755 2.615 5.852 1.00 98.25 103 THR A O 1
ATOM 772 N N . ALA A 1 104 ? 2.583 2.369 6.354 1.00 97.94 104 ALA A N 1
ATOM 773 C CA . ALA A 1 104 ? 2.152 3.514 5.572 1.00 97.94 104 ALA A CA 1
ATOM 774 C C . ALA A 1 104 ? 0.919 4.193 6.152 1.00 97.94 104 ALA A C 1
ATOM 776 O O . ALA A 1 104 ? 0.075 3.551 6.777 1.00 97.94 104 ALA A O 1
ATOM 777 N N . ASN A 1 105 ? 0.817 5.494 5.896 1.00 98.00 105 ASN A N 1
ATOM 778 C CA . ASN A 1 105 ? -0.396 6.272 6.084 1.00 98.00 105 ASN A CA 1
ATOM 779 C C . ASN A 1 105 ? -0.926 6.656 4.704 1.00 98.00 105 ASN A C 1
ATOM 781 O O . ASN A 1 105 ? -0.322 7.456 3.987 1.00 98.00 105 ASN A O 1
ATOM 785 N N . TRP A 1 106 ? -2.055 6.069 4.330 1.00 97.00 106 TRP A N 1
ATOM 786 C CA . TRP A 1 106 ? -2.749 6.371 3.090 1.00 97.00 106 TRP A CA 1
ATOM 787 C C . TRP A 1 106 ? -3.762 7.482 3.306 1.00 97.00 106 TRP A C 1
ATOM 789 O O . TRP A 1 106 ? -4.570 7.429 4.234 1.00 97.00 106 TRP A O 1
ATOM 799 N N . THR A 1 107 ? -3.747 8.4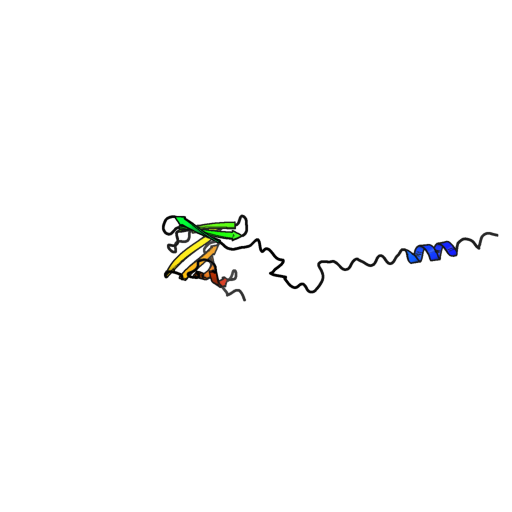68 2.412 1.00 95.94 107 THR A N 1
ATOM 800 C CA . THR A 1 107 ? -4.789 9.494 2.319 1.00 95.94 107 THR A CA 1
ATOM 801 C C . THR A 1 107 ? -5.544 9.333 1.008 1.00 95.94 107 THR A C 1
ATOM 803 O O . THR A 1 107 ? -4.974 9.527 -0.066 1.00 95.94 107 THR A O 1
ATOM 806 N N . LEU A 1 108 ? -6.827 8.989 1.088 1.00 90.06 108 LEU A N 1
ATOM 807 C CA . LEU A 1 108 ? -7.713 8.881 -0.066 1.00 90.06 108 LEU A CA 1
ATOM 808 C C . LEU A 1 108 ? -8.351 10.248 -0.342 1.00 90.06 108 LEU A C 1
ATOM 810 O O . LEU A 1 108 ? -8.885 10.896 0.559 1.00 90.06 108 LEU A O 1
ATOM 814 N N . SER A 1 109 ? -8.308 10.719 -1.585 1.00 90.06 109 SER A N 1
ATOM 815 C CA . SER A 1 109 ? -8.974 11.969 -1.947 1.00 90.06 109 SER A CA 1
ATOM 816 C C . SER A 1 109 ? -10.496 11.819 -1.868 1.00 90.06 109 SER A C 1
ATOM 818 O O . SER A 1 109 ? -11.054 10.764 -2.165 1.00 90.06 109 SER A O 1
ATOM 820 N N . GLY A 1 110 ? -11.196 12.898 -1.503 1.00 87.00 110 GLY A N 1
ATOM 821 C CA . GLY A 1 110 ? -12.661 12.879 -1.390 1.00 87.00 110 GLY A CA 1
ATOM 822 C C . GLY A 1 110 ? -13.392 12.605 -2.712 1.00 87.00 110 GLY A C 1
ATOM 823 O O . GLY A 1 110 ? -14.547 12.195 -2.695 1.00 87.00 110 GLY A O 1
ATOM 824 N N . ASP A 1 111 ? -12.727 12.805 -3.853 1.00 89.25 111 ASP A N 1
ATOM 825 C CA . ASP A 1 111 ? -13.242 12.460 -5.183 1.00 89.25 111 ASP A CA 1
ATOM 826 C C . ASP A 1 111 ? -12.933 11.011 -5.611 1.00 89.25 111 ASP A C 1
ATOM 828 O O . ASP A 1 111 ? -13.338 10.600 -6.698 1.00 89.25 111 ASP A O 1
ATOM 832 N N . GLY A 1 112 ? -12.213 10.245 -4.781 1.00 84.31 112 GLY A N 1
ATOM 833 C CA . GLY A 1 112 ? -11.866 8.843 -5.016 1.00 84.31 112 GLY A CA 1
ATOM 834 C C . GLY A 1 112 ? -10.866 8.600 -6.150 1.00 84.31 112 GLY A C 1
ATOM 835 O O . GLY A 1 112 ? -10.717 7.460 -6.583 1.00 84.31 112 GLY A O 1
ATOM 836 N N . LYS A 1 113 ? -10.205 9.643 -6.668 1.00 86.81 113 LYS A N 1
ATOM 837 C CA . LYS A 1 113 ? -9.298 9.533 -7.826 1.00 86.81 113 LYS A CA 1
ATOM 838 C C . LYS A 1 113 ? -7.825 9.426 -7.461 1.00 86.81 113 LYS A C 1
ATOM 840 O O . LYS A 1 113 ? -7.035 8.984 -8.289 1.00 86.81 113 LYS A O 1
ATOM 845 N N . THR A 1 114 ? -7.455 9.862 -6.261 1.00 88.50 114 THR A N 1
ATOM 846 C CA . THR A 1 114 ? -6.062 9.952 -5.827 1.00 88.50 114 THR A CA 1
ATOM 847 C C . THR A 1 114 ? -5.887 9.252 -4.490 1.00 88.50 114 THR A C 1
ATOM 849 O O . THR A 1 114 ? -6.672 9.448 -3.563 1.00 88.50 114 THR A O 1
ATOM 852 N N . LEU A 1 115 ? -4.819 8.471 -4.382 1.00 91.44 115 LEU A N 1
ATOM 853 C CA . LEU A 1 115 ? -4.310 7.950 -3.123 1.00 91.44 115 LEU A CA 1
ATOM 854 C C . LEU A 1 115 ? -2.905 8.514 -2.926 1.00 91.44 115 LEU A C 1
ATOM 856 O O . LEU A 1 115 ? -2.058 8.384 -3.808 1.00 91.44 115 LEU A O 1
ATOM 860 N N . THR A 1 116 ? -2.668 9.139 -1.777 1.00 93.75 116 THR A N 1
ATOM 861 C CA . THR A 1 116 ? -1.325 9.523 -1.334 1.00 93.75 116 THR A CA 1
ATOM 862 C C . THR A 1 116 ? -0.809 8.456 -0.387 1.00 93.75 116 THR A C 1
ATOM 864 O O . THR A 1 116 ? -1.457 8.180 0.621 1.00 93.75 116 THR A O 1
ATOM 867 N N . ASP A 1 117 ? 0.351 7.887 -0.702 1.00 94.19 117 ASP A N 1
ATOM 868 C CA . ASP A 1 117 ? 1.008 6.869 0.112 1.00 94.19 117 ASP A CA 1
ATOM 869 C C . ASP A 1 117 ? 2.238 7.459 0.817 1.00 94.19 117 ASP A C 1
ATOM 871 O O . ASP A 1 117 ? 3.268 7.705 0.188 1.00 94.19 117 ASP A O 1
ATOM 875 N N . ALA A 1 118 ? 2.119 7.726 2.120 1.00 96.50 118 ALA A N 1
ATOM 876 C CA . ALA A 1 118 ? 3.244 8.114 2.963 1.00 96.50 118 ALA A CA 1
ATOM 877 C C . ALA A 1 118 ? 3.763 6.878 3.706 1.00 96.50 118 ALA A C 1
ATOM 879 O O . ALA A 1 118 ? 3.264 6.550 4.788 1.00 96.50 118 ALA A O 1
ATOM 880 N N . TYR A 1 119 ? 4.745 6.197 3.115 1.00 96.44 119 TYR A N 1
ATOM 881 C CA . TYR A 1 119 ? 5.262 4.929 3.616 1.00 96.44 119 TYR A CA 1
ATOM 882 C C . TYR A 1 119 ? 6.679 5.020 4.190 1.00 96.44 119 TYR A C 1
ATOM 884 O O . TYR A 1 119 ? 7.441 5.952 3.944 1.00 96.44 119 TYR A O 1
ATOM 892 N N . THR A 1 120 ? 7.020 4.017 4.989 1.00 97.69 120 THR A N 1
ATOM 893 C CA . THR A 1 120 ? 8.366 3.716 5.473 1.00 97.69 120 THR A CA 1
ATOM 894 C C . THR A 1 120 ? 8.598 2.229 5.265 1.00 97.69 120 THR A C 1
ATOM 896 O O . THR A 1 120 ? 7.816 1.409 5.757 1.00 97.69 120 THR A O 1
ATOM 899 N N . GLU A 1 121 ? 9.652 1.896 4.530 1.00 97.44 121 GLU A N 1
ATOM 900 C CA . GLU A 1 121 ? 10.132 0.528 4.349 1.00 97.44 121 GLU A CA 1
ATOM 901 C C . GLU A 1 121 ? 11.253 0.220 5.337 1.00 97.44 121 GLU A C 1
ATOM 903 O O . GLU A 1 121 ? 11.978 1.113 5.783 1.00 97.44 121 GLU A O 1
ATOM 908 N N . TYR A 1 122 ? 11.364 -1.054 5.693 1.00 96.69 122 TYR A N 1
ATOM 909 C CA . TYR A 1 122 ? 12.330 -1.539 6.663 1.00 96.69 122 TYR A CA 1
ATOM 910 C C . TYR A 1 122 ? 13.204 -2.629 6.052 1.00 96.69 122 TYR A C 1
ATOM 912 O O . TYR A 1 122 ? 12.711 -3.529 5.367 1.00 96.69 122 TYR A O 1
ATOM 920 N N . GLU A 1 123 ? 14.493 -2.552 6.356 1.00 94.75 123 GLU A N 1
ATOM 921 C CA . GLU A 1 123 ? 15.494 -3.567 6.054 1.00 94.75 123 GLU A CA 1
ATOM 922 C C . GLU A 1 123 ? 15.283 -4.834 6.894 1.00 94.75 123 GLU A C 1
ATOM 924 O O . GLU A 1 123 ? 14.508 -4.873 7.857 1.00 94.75 123 GLU A O 1
ATOM 929 N N . ASP A 1 124 ? 16.027 -5.892 6.568 1.00 90.81 124 ASP A N 1
ATOM 930 C CA . ASP A 1 124 ? 15.956 -7.164 7.292 1.00 90.81 124 ASP A CA 1
ATOM 931 C C . ASP A 1 124 ? 16.302 -7.042 8.791 1.00 90.81 124 ASP A C 1
ATOM 933 O O . ASP A 1 124 ? 15.786 -7.822 9.603 1.00 90.81 124 ASP A O 1
ATOM 937 N N . ASP A 1 125 ? 17.147 -6.074 9.156 1.00 91.50 125 ASP A N 1
ATOM 938 C CA . ASP A 1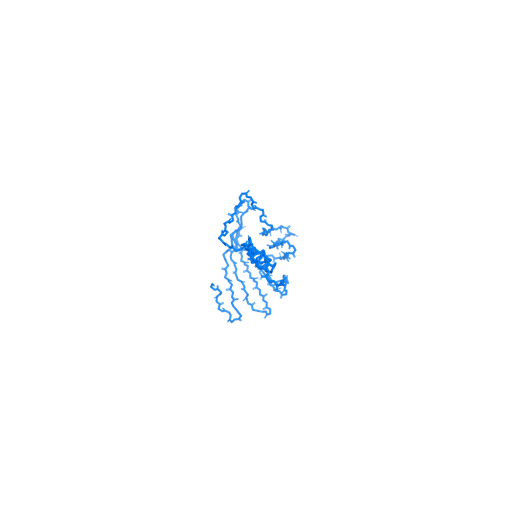 125 ? 17.537 -5.761 10.536 1.00 91.50 125 ASP A CA 1
ATOM 939 C C . ASP A 1 125 ? 16.579 -4.783 11.247 1.00 91.50 125 ASP A C 1
ATOM 941 O O . ASP A 1 125 ? 16.746 -4.507 12.437 1.00 91.50 125 ASP A O 1
ATOM 945 N N . GLY A 1 126 ? 15.548 -4.298 10.546 1.00 90.38 126 GLY A N 1
ATOM 946 C CA . GLY A 1 126 ? 14.552 -3.358 11.057 1.00 90.38 126 GLY A CA 1
ATOM 947 C C . GLY A 1 126 ? 14.951 -1.882 10.972 1.00 90.38 126 GLY A C 1
ATOM 948 O O . GLY A 1 126 ? 14.189 -1.035 11.443 1.00 90.38 126 GLY A O 1
ATOM 949 N N . SER A 1 127 ? 16.108 -1.549 10.394 1.00 94.38 127 SER A N 1
ATOM 950 C CA . SER A 1 127 ? 16.450 -0.165 10.053 1.00 94.38 127 SER A CA 1
ATOM 951 C C . SER A 1 127 ? 15.601 0.353 8.883 1.00 94.38 127 SER A C 1
ATOM 953 O O . SER A 1 127 ? 14.982 -0.424 8.161 1.00 94.38 127 SER A O 1
ATOM 955 N N . ILE A 1 128 ? 15.504 1.676 8.729 1.00 95.94 128 ILE A N 1
ATOM 956 C CA . ILE A 1 128 ? 14.719 2.298 7.651 1.00 95.94 128 ILE A CA 1
ATOM 957 C C . ILE A 1 128 ? 15.489 2.186 6.332 1.00 95.94 128 ILE A C 1
ATOM 959 O O . ILE A 1 128 ? 16.662 2.562 6.274 1.00 95.94 128 ILE A O 1
ATOM 963 N N . LEU A 1 129 ? 14.806 1.728 5.282 1.00 91.56 129 LEU A N 1
ATOM 964 C CA . LEU A 1 129 ? 15.320 1.737 3.914 1.00 91.56 129 LEU A CA 1
ATOM 965 C C . LEU A 1 129 ? 15.345 3.189 3.392 1.00 91.56 129 LEU A C 1
ATOM 967 O O . LEU A 1 129 ? 14.296 3.837 3.347 1.00 91.56 129 LEU A O 1
ATOM 971 N N . ASN A 1 130 ? 16.534 3.701 3.045 1.00 79.44 130 ASN A N 1
ATOM 972 C CA . ASN A 1 130 ? 16.752 5.081 2.570 1.00 79.44 130 ASN A CA 1
ATOM 973 C C . ASN A 1 130 ? 16.769 5.201 1.044 1.00 79.44 130 ASN A C 1
ATOM 975 O O . ASN A 1 130 ? 17.322 4.290 0.389 1.00 79.44 130 ASN A O 1
#

Nearest PDB structures (foldseek):
  8ifj-assembly5_J  TM=6.761E-01  e=4.237E+00  methanogenic archaeon mixed culture ISO4-G1
  4ifa-assembly1_A  TM=5.955E-01  e=4.017E+00  Bacillus anthracis str. Ames
  8e00-assembly1_B  TM=3.407E-01  e=1.116E+00  Saccharomyces cerevisiae
  7n1l-assembly6_L  TM=4.521E-01  e=9.949E+00  Brucella abortus 2308

Secondary structure (DSSP, 8-state):
---SSSHHHHHHHTSTT--PPPPPTTSS-----GGG---S---EEEEEETTEEEEEEETTEEEEEESBS--EE-GGG-EEEEEE-SSSEEEEEEEETTEEEEEEEEEE-TTSS-EEEEEEEB-TTSPBP-

Sequence (130 aa):
MLSRIFQPLLVACLVAGTSRAADDPFVGKWKVNPSKSNPTDQMKVEVAGANRYTITFAPGAADTVVANGSDQPGLRGTTFSITVEGPNNWKVIRKKGGRTLLTANWTLSGDGKTLTDAYTEYEDDGSILN

Mean predicted aligned error: 11.08 Å

pLDDT: mean 85.98, std 16.22, range [42.81, 98.44]

Radius of gyration: 28.45 Å; Cα contacts (8 Å, |Δi|>4): 195; chains: 1; bounding box: 74×28×76 Å

Solvent-accessible surface area (backbone atoms only — not comparable to full-atom values): 8054 Å² total; per-residue (Å²): 142,88,87,85,74,72,68,68,60,63,58,62,62,65,70,75,71,76,73,71,74,71,77,57,92,84,72,77,91,83,76,89,52,72,94,82,52,80,82,73,70,53,70,44,83,41,86,71,53,89,67,22,34,33,40,32,59,32,87,96,40,64,37,68,44,55,45,76,55,51,79,34,82,31,67,97,74,24,32,36,23,30,28,69,78,46,102,41,35,31,40,36,40,33,28,46,93,90,41,64,40,34,40,32,44,36,39,48,41,96,85,73,80,48,76,45,79,55,67,48,44,35,40,98,88,63,48,73,63,128

Foldseek 3Di:
DPPDPPPVVVVVVVVVPPPPPDPPPVPDDDDDDVVPDDDQQDWDWADPDDQWIWIARGVVAIDIDRQPQDFDDHPPQKTKHWHCPDPFWIWIWIGHPNHTQKIWIWGADPVRPDIDTHMWGADPVGHTDD